Protein AF-A0A496WM96-F1 (afdb_monomer_lite)

Secondary structure (DSSP, 8-state):
-HHHHHHHHHHHHHHHHHHHHHTTTT-TTTHHHHHHHHHHHHHHHHHHHHHHHHHHHHHHTT-

Sequence (63 aa):
EAGKVRLRPIMLTTLAIALGTAIMVPDPVFGGLAIALIFGAISSALLVIFIVPLLYRHIMADS

Structure (mmCIF, N/CA/C/O backbone):
data_AF-A0A496WM96-F1
#
_entry.id   AF-A0A496WM96-F1
#
loop_
_atom_site.group_PDB
_atom_site.id
_atom_site.type_symbol
_atom_site.label_atom_id
_atom_site.label_alt_id
_atom_site.label_comp_id
_atom_site.label_asym_id
_atom_site.label_entity_id
_atom_site.label_seq_id
_atom_site.pdbx_PDB_ins_code
_atom_site.Cartn_x
_atom_site.Cartn_y
_atom_site.Cartn_z
_atom_site.occupancy
_atom_site.B_iso_or_equiv
_atom_site.auth_seq_id
_atom_site.auth_comp_id
_atom_site.auth_asym_id
_atom_site.auth_atom_id
_atom_site.pdbx_PDB_model_num
ATOM 1 N N . GLU A 1 1 ? -16.964 3.259 14.414 1.00 52.34 1 GLU A N 1
ATOM 2 C CA . GLU A 1 1 ? -16.314 4.584 14.285 1.00 52.34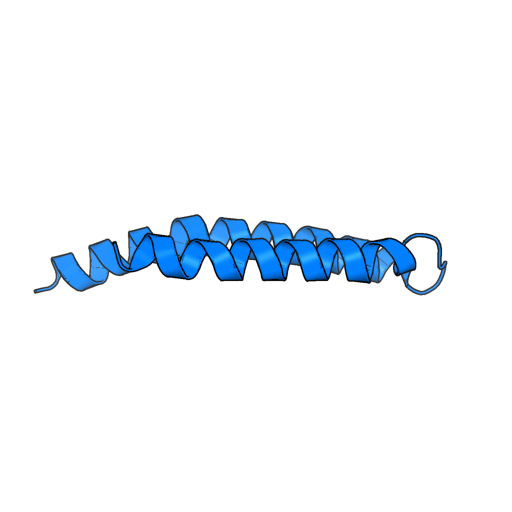 1 GLU A CA 1
ATOM 3 C C . GLU A 1 1 ? -14.778 4.560 14.310 1.00 52.34 1 GLU A C 1
ATOM 5 O O . GLU A 1 1 ? -14.187 4.936 13.305 1.00 52.34 1 GLU A O 1
ATOM 10 N N . ALA A 1 2 ? -14.103 4.059 15.356 1.00 55.62 2 ALA A N 1
ATOM 11 C CA . ALA A 1 2 ? -12.634 4.167 15.495 1.00 55.62 2 ALA A CA 1
ATOM 12 C C . ALA A 1 2 ? -11.789 3.554 14.345 1.00 55.62 2 ALA A C 1
ATOM 14 O O . ALA A 1 2 ? -10.764 4.121 13.966 1.00 55.62 2 ALA A O 1
ATOM 15 N N . GLY A 1 3 ? -12.223 2.441 13.736 1.00 56.38 3 GLY A N 1
ATOM 16 C CA . GLY A 1 3 ? -11.509 1.813 12.609 1.00 56.38 3 GLY A CA 1
ATOM 17 C C . GLY A 1 3 ? -11.570 2.604 11.291 1.00 56.38 3 GLY A C 1
ATOM 18 O O . GLY A 1 3 ? -10.607 2.607 10.528 1.00 56.38 3 GLY A O 1
ATOM 19 N N . LYS A 1 4 ? -12.660 3.349 11.041 1.00 57.41 4 LYS A N 1
ATOM 20 C CA . LYS A 1 4 ? -12.833 4.156 9.814 1.00 57.41 4 LYS A CA 1
ATOM 21 C C . LYS A 1 4 ? -11.923 5.385 9.792 1.00 57.41 4 LYS A C 1
ATOM 23 O O . LYS A 1 4 ? -11.491 5.806 8.722 1.00 57.41 4 LYS A O 1
ATOM 28 N N . VAL A 1 5 ? -11.604 5.942 10.962 1.00 60.41 5 VAL A N 1
ATOM 29 C CA . VAL A 1 5 ? -10.741 7.129 11.064 1.00 60.41 5 VAL A CA 1
ATOM 30 C C . VAL A 1 5 ? -9.283 6.784 10.746 1.00 60.41 5 VAL A C 1
ATOM 32 O O . VAL A 1 5 ? -8.588 7.609 10.165 1.00 60.41 5 VAL A O 1
ATOM 35 N N . ARG A 1 6 ? -8.841 5.550 11.040 1.00 67.50 6 ARG A N 1
ATOM 36 C CA . ARG A 1 6 ? -7.485 5.062 10.720 1.00 67.50 6 ARG A CA 1
ATOM 37 C C . ARG A 1 6 ? -7.316 4.627 9.265 1.00 67.50 6 ARG A C 1
ATOM 39 O O . ARG A 1 6 ? -6.207 4.674 8.747 1.00 67.50 6 ARG A O 1
ATOM 46 N N . LEU A 1 7 ? -8.401 4.258 8.584 1.00 73.88 7 LEU A N 1
ATOM 47 C CA . LEU A 1 7 ? -8.334 3.852 7.179 1.00 73.88 7 LEU A CA 1
ATOM 48 C C . LEU A 1 7 ? -7.975 5.023 6.250 1.00 73.88 7 LEU A C 1
ATOM 50 O O . LEU A 1 7 ? -7.206 4.847 5.311 1.00 73.88 7 LEU A O 1
ATOM 54 N N . ARG A 1 8 ? -8.474 6.233 6.540 1.00 80.12 8 ARG A N 1
ATOM 55 C CA . ARG A 1 8 ? -8.142 7.454 5.781 1.00 80.12 8 ARG A CA 1
ATOM 56 C C . ARG A 1 8 ? -6.630 7.714 5.676 1.00 80.12 8 ARG A C 1
ATOM 58 O O . ARG A 1 8 ? -6.1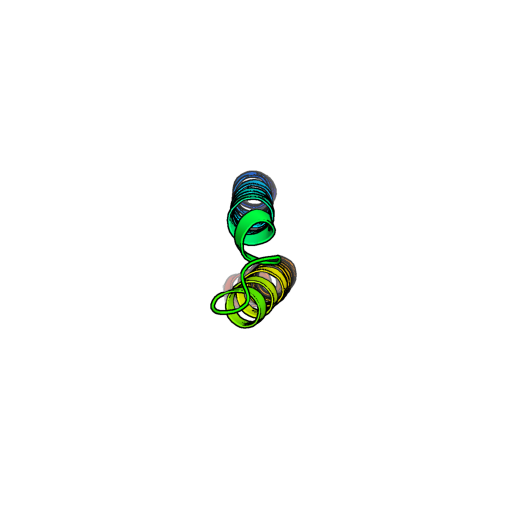58 7.843 4.551 1.00 80.12 8 ARG A O 1
ATOM 65 N N . PRO A 1 9 ? -5.855 7.769 6.777 1.00 84.94 9 PRO A N 1
ATOM 66 C CA . PRO A 1 9 ? -4.417 7.994 6.690 1.00 84.94 9 PRO A CA 1
ATOM 67 C C . PRO A 1 9 ? -3.666 6.849 6.000 1.00 84.94 9 PRO A C 1
ATOM 69 O O . PRO A 1 9 ? -2.722 7.139 5.280 1.00 84.94 9 PRO A O 1
ATOM 72 N N . ILE A 1 10 ? -4.102 5.587 6.125 1.00 87.69 10 ILE A N 1
ATOM 73 C CA . ILE A 1 10 ? -3.475 4.452 5.414 1.00 87.69 10 ILE A CA 1
ATOM 74 C C . ILE A 1 10 ? -3.641 4.592 3.894 1.00 87.69 10 ILE A C 1
ATOM 76 O O . ILE A 1 10 ? -2.692 4.418 3.139 1.00 87.69 10 ILE A O 1
ATOM 80 N N . MET A 1 11 ? -4.836 4.963 3.432 1.00 84.69 11 MET A N 1
ATOM 81 C CA . MET A 1 11 ? -5.078 5.190 2.003 1.00 84.69 11 MET A CA 1
ATOM 82 C C . MET A 1 11 ? -4.218 6.347 1.471 1.00 84.69 11 MET A C 1
ATOM 84 O O . MET A 1 11 ? -3.672 6.263 0.372 1.00 84.69 11 MET A O 1
ATOM 88 N N . LEU A 1 12 ? -4.059 7.410 2.269 1.00 89.69 12 LEU A N 1
ATOM 89 C CA . LEU A 1 12 ? -3.227 8.562 1.919 1.00 89.69 12 LEU A CA 1
ATOM 90 C C . LEU A 1 12 ? -1.731 8.218 1.879 1.00 89.69 12 LEU A C 1
ATOM 92 O O . LEU A 1 12 ? -1.040 8.681 0.974 1.00 89.69 12 LEU A O 1
ATOM 96 N N . THR A 1 13 ? -1.221 7.394 2.799 1.00 90.81 13 THR A N 1
ATOM 97 C CA . THR A 1 13 ? 0.191 6.977 2.780 1.00 90.81 13 THR A CA 1
ATOM 98 C C . THR A 1 13 ? 0.492 6.043 1.615 1.00 90.81 13 THR A C 1
ATOM 100 O O . THR A 1 13 ? 1.502 6.235 0.941 1.00 90.81 13 THR A O 1
ATOM 103 N N . THR A 1 14 ? -0.385 5.082 1.313 1.00 89.06 14 THR A N 1
ATOM 104 C CA . THR A 1 14 ? -0.217 4.208 0.141 1.00 89.06 14 THR A CA 1
ATOM 105 C C . THR A 1 14 ? -0.217 5.012 -1.160 1.00 89.06 14 THR A C 1
ATOM 107 O O . THR A 1 14 ? 0.623 4.766 -2.024 1.00 89.06 14 THR A O 1
ATOM 110 N N . LEU A 1 15 ? -1.094 6.015 -1.284 1.00 89.62 15 LEU A N 1
ATOM 111 C CA . LEU A 1 15 ? -1.095 6.935 -2.426 1.00 89.62 15 LEU A CA 1
ATOM 112 C C . LEU A 1 15 ? 0.189 7.765 -2.506 1.00 89.62 15 LEU A C 1
ATOM 114 O O . LEU A 1 15 ? 0.766 7.881 -3.583 1.00 89.62 15 LEU A O 1
ATOM 118 N N . ALA A 1 16 ? 0.666 8.305 -1.384 1.00 93.00 16 ALA A N 1
ATOM 119 C CA . ALA A 1 16 ? 1.913 9.064 -1.350 1.00 93.00 16 ALA A CA 1
ATOM 120 C C . ALA A 1 16 ? 3.118 8.214 -1.792 1.00 93.00 16 ALA A C 1
ATOM 122 O O . ALA A 1 16 ? 3.942 8.687 -2.572 1.00 93.00 16 ALA A O 1
ATOM 123 N N . ILE A 1 17 ? 3.193 6.951 -1.358 1.00 91.81 17 ILE A N 1
ATOM 124 C CA . ILE A 1 17 ? 4.243 6.016 -1.787 1.00 91.81 17 ILE A CA 1
ATOM 125 C C . ILE A 1 17 ? 4.123 5.725 -3.283 1.00 91.81 17 ILE A C 1
ATOM 127 O O . ILE A 1 17 ? 5.120 5.818 -3.995 1.00 91.81 17 ILE A O 1
ATOM 131 N N . ALA A 1 18 ? 2.924 5.406 -3.778 1.00 89.81 18 ALA A N 1
ATOM 132 C CA . ALA A 1 18 ? 2.716 5.097 -5.191 1.00 89.81 18 ALA A CA 1
ATOM 133 C C . ALA A 1 18 ? 3.097 6.279 -6.097 1.00 89.81 18 ALA A C 1
ATOM 135 O O . ALA A 1 18 ? 3.805 6.098 -7.083 1.00 89.81 18 ALA A O 1
ATOM 136 N N . LEU A 1 19 ? 2.697 7.497 -5.727 1.00 91.19 19 LEU A N 1
ATOM 137 C CA . LEU A 1 19 ? 3.035 8.713 -6.468 1.00 91.19 19 LEU A CA 1
ATOM 138 C C . LEU A 1 19 ? 4.529 9.062 -6.369 1.00 91.19 19 LEU A C 1
ATOM 140 O O . LEU A 1 19 ? 5.135 9.428 -7.372 1.00 91.19 19 LEU A O 1
ATOM 144 N N . GLY A 1 20 ? 5.140 8.915 -5.190 1.00 89.38 20 GLY A N 1
ATOM 145 C CA . GLY A 1 20 ? 6.561 9.207 -4.977 1.00 89.38 20 GLY A CA 1
ATOM 146 C C . GLY A 1 20 ? 7.508 8.203 -5.637 1.00 89.38 20 GLY A C 1
ATOM 147 O O . GLY A 1 20 ? 8.619 8.559 -6.007 1.00 89.38 20 GLY A O 1
ATOM 148 N N . THR A 1 21 ? 7.072 6.958 -5.823 1.00 89.25 21 THR A N 1
ATOM 149 C CA . THR A 1 21 ? 7.868 5.906 -6.481 1.00 89.25 21 THR A CA 1
ATOM 150 C C . THR A 1 21 ? 7.603 5.816 -7.981 1.00 89.25 21 THR A C 1
ATOM 152 O O . THR A 1 21 ? 8.475 5.362 -8.718 1.00 89.25 21 THR A O 1
ATOM 155 N N . ALA A 1 22 ? 6.460 6.313 -8.469 1.00 85.44 22 ALA A N 1
ATOM 156 C CA . ALA A 1 22 ? 6.143 6.356 -9.898 1.00 85.44 22 ALA A CA 1
ATOM 157 C C . ALA A 1 22 ? 7.195 7.114 -10.726 1.00 85.44 22 ALA A C 1
ATOM 159 O O . ALA A 1 22 ? 7.473 6.730 -11.860 1.00 85.44 22 ALA A O 1
ATOM 160 N N . ILE A 1 23 ? 7.824 8.145 -10.153 1.00 86.50 23 ILE A N 1
ATOM 161 C CA . ILE A 1 23 ? 8.884 8.908 -10.829 1.00 86.50 23 ILE A CA 1
ATOM 162 C C . ILE A 1 23 ? 10.190 8.121 -11.012 1.00 86.50 23 ILE A C 1
ATOM 164 O O . ILE A 1 23 ? 10.970 8.471 -11.886 1.00 86.50 23 ILE A O 1
ATOM 168 N N . MET A 1 24 ? 10.418 7.062 -10.226 1.00 88.75 24 MET A N 1
ATOM 169 C CA . MET A 1 24 ? 11.629 6.226 -10.276 1.00 88.75 24 MET A CA 1
ATOM 170 C C . MET A 1 24 ? 11.509 5.073 -11.286 1.00 88.75 24 MET A C 1
ATOM 172 O O . MET A 1 24 ? 12.488 4.387 -11.562 1.00 88.75 24 MET A O 1
ATOM 176 N N . VAL A 1 25 ? 10.312 4.832 -11.835 1.00 83.00 25 VAL A N 1
ATOM 177 C CA . VAL A 1 25 ? 10.043 3.772 -12.822 1.00 83.00 25 VAL A CA 1
ATOM 178 C C . VAL A 1 25 ? 10.868 3.905 -14.115 1.00 83.00 25 VAL A C 1
ATOM 180 O O . VAL A 1 25 ? 11.379 2.881 -14.570 1.00 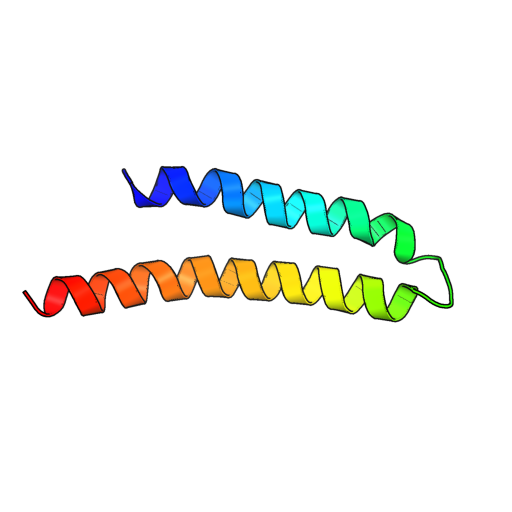83.00 25 VAL A O 1
ATOM 183 N N . PRO A 1 26 ? 11.027 5.097 -14.729 1.00 85.69 26 PRO A N 1
ATOM 184 C CA . PRO A 1 26 ? 11.833 5.241 -15.943 1.00 85.69 26 PRO A CA 1
ATOM 185 C C . PRO A 1 26 ? 13.348 5.149 -15.700 1.00 85.69 26 PRO A C 1
ATOM 187 O O . PRO A 1 26 ? 14.096 4.999 -16.665 1.00 85.69 26 PRO A O 1
ATOM 190 N N . ASP A 1 27 ? 13.814 5.215 -14.449 1.00 87.50 27 ASP A N 1
ATOM 191 C CA . ASP A 1 27 ? 15.242 5.156 -14.145 1.00 87.50 27 ASP A CA 1
ATOM 192 C C . ASP A 1 27 ? 15.759 3.705 -14.206 1.00 87.50 27 ASP A C 1
ATOM 194 O O . ASP A 1 27 ? 15.313 2.859 -13.429 1.00 87.50 27 ASP A O 1
ATOM 198 N N . PRO A 1 28 ? 16.759 3.377 -15.048 1.00 79.75 28 PRO A N 1
ATOM 199 C CA . PRO A 1 28 ? 17.225 1.998 -15.253 1.00 79.75 28 PRO A CA 1
ATOM 200 C C . PRO A 1 28 ? 17.864 1.355 -14.010 1.00 79.75 28 PRO A C 1
ATOM 202 O O . PRO A 1 28 ? 17.969 0.134 -13.932 1.00 79.75 28 PRO A O 1
ATOM 205 N N . VAL A 1 29 ? 18.275 2.160 -13.028 1.00 88.00 29 VAL A N 1
ATOM 206 C CA . VAL A 1 29 ? 18.841 1.691 -11.751 1.00 88.00 29 VAL A CA 1
ATOM 207 C C . VAL A 1 29 ? 17.745 1.439 -10.712 1.00 88.00 29 VAL A C 1
ATOM 209 O O . VAL A 1 29 ? 17.826 0.487 -9.938 1.00 88.00 29 VAL A O 1
ATOM 212 N N . PHE A 1 30 ? 16.706 2.277 -10.697 1.00 87.56 30 PHE A N 1
ATOM 213 C CA . PHE A 1 30 ? 15.682 2.279 -9.652 1.00 87.56 30 PHE A CA 1
ATOM 214 C C . PHE A 1 30 ? 14.326 1.732 -10.102 1.00 87.56 30 PHE A C 1
ATOM 216 O O . PHE A 1 30 ? 13.462 1.524 -9.254 1.00 87.56 30 PHE A O 1
ATOM 223 N N . GLY A 1 31 ? 14.141 1.413 -11.382 1.00 87.38 31 GLY A N 1
ATOM 224 C CA . GLY A 1 31 ? 12.872 0.917 -11.912 1.00 87.38 31 GLY A CA 1
ATOM 225 C C . GLY A 1 31 ? 12.409 -0.375 -11.235 1.00 87.38 31 GLY A C 1
ATOM 226 O O . GLY A 1 31 ? 11.252 -0.487 -10.834 1.00 87.38 31 GLY A O 1
ATOM 227 N N . GLY A 1 32 ? 13.327 -1.321 -10.997 1.00 89.56 32 GLY A N 1
ATOM 228 C CA . GLY A 1 32 ? 13.022 -2.551 -10.252 1.00 89.56 32 GLY A CA 1
ATOM 229 C C . GLY A 1 32 ? 12.628 -2.290 -8.790 1.00 89.56 32 GLY A C 1
ATOM 230 O O . GLY A 1 32 ? 11.696 -2.908 -8.276 1.00 89.56 32 GLY A O 1
ATOM 231 N N . LEU A 1 33 ? 13.287 -1.326 -8.137 1.00 92.38 33 LEU A N 1
ATOM 232 C CA . LEU A 1 33 ? 12.965 -0.896 -6.773 1.00 92.38 33 LEU A CA 1
ATOM 233 C C . LEU A 1 33 ? 11.599 -0.197 -6.709 1.00 92.38 33 LEU A C 1
ATOM 235 O O . LEU A 1 33 ? 10.814 -0.470 -5.802 1.00 92.38 33 LEU A O 1
ATOM 239 N N . ALA A 1 34 ? 11.300 0.671 -7.676 1.00 90.81 34 ALA A N 1
ATOM 240 C CA . ALA A 1 34 ? 10.035 1.392 -7.767 1.00 90.81 34 ALA A CA 1
ATOM 241 C C . ALA A 1 34 ? 8.854 0.417 -7.826 1.00 90.81 34 ALA A C 1
ATOM 243 O O . ALA A 1 34 ? 7.913 0.519 -7.041 1.00 90.81 34 ALA A O 1
ATOM 244 N N . ILE A 1 35 ? 8.950 -0.594 -8.690 1.00 89.56 35 ILE A N 1
ATOM 245 C CA . ILE A 1 35 ? 7.921 -1.627 -8.841 1.00 89.56 35 ILE A CA 1
ATOM 246 C C . ILE A 1 35 ? 7.741 -2.417 -7.536 1.00 89.56 35 ILE A C 1
ATOM 248 O O . ILE A 1 35 ? 6.606 -2.627 -7.102 1.00 89.56 35 ILE A O 1
ATOM 252 N N . ALA A 1 36 ? 8.837 -2.799 -6.872 1.00 93.31 36 ALA A N 1
ATOM 253 C CA . ALA A 1 36 ? 8.782 -3.510 -5.595 1.00 93.31 36 ALA A CA 1
ATOM 254 C C . ALA A 1 36 ? 8.087 -2.689 -4.494 1.00 93.31 36 ALA A C 1
ATOM 256 O O . ALA A 1 36 ? 7.274 -3.228 -3.740 1.00 93.31 36 ALA A O 1
ATOM 257 N N . LEU A 1 37 ? 8.361 -1.384 -4.418 1.00 92.44 37 LEU A N 1
ATOM 258 C CA . LEU A 1 37 ? 7.757 -0.497 -3.423 1.00 92.44 37 LEU A CA 1
ATOM 259 C C . LEU A 1 37 ? 6.266 -0.265 -3.677 1.00 92.44 37 LEU A C 1
ATOM 261 O O . LEU A 1 37 ? 5.484 -0.328 -2.729 1.00 92.44 37 LEU A O 1
ATOM 265 N N . ILE A 1 38 ? 5.855 -0.053 -4.929 1.00 90.69 38 ILE A N 1
ATOM 266 C CA . ILE A 1 38 ? 4.437 0.115 -5.285 1.00 90.69 38 ILE A CA 1
ATOM 267 C C . ILE A 1 38 ? 3.659 -1.152 -4.925 1.00 90.69 38 ILE A C 1
ATOM 269 O O . ILE A 1 38 ? 2.652 -1.096 -4.215 1.00 90.69 38 ILE A O 1
ATOM 273 N N . PHE A 1 39 ? 4.150 -2.311 -5.365 1.00 91.75 39 PHE A N 1
ATOM 274 C CA . PHE A 1 39 ? 3.468 -3.582 -5.137 1.00 91.75 39 PHE A CA 1
ATOM 275 C C . PHE A 1 39 ? 3.460 -3.975 -3.652 1.00 91.75 39 PHE A C 1
ATOM 277 O O . PHE A 1 39 ? 2.444 -4.447 -3.131 1.00 91.75 39 PHE A O 1
ATOM 284 N N . GLY A 1 40 ? 4.568 -3.729 -2.949 1.00 93.38 40 GLY A N 1
ATOM 285 C CA . GLY A 1 40 ? 4.692 -3.957 -1.512 1.00 93.38 40 GLY A CA 1
ATOM 286 C C . GLY A 1 40 ? 3.780 -3.044 -0.692 1.00 93.38 40 GLY A C 1
ATOM 287 O O . GLY A 1 40 ? 3.116 -3.516 0.231 1.00 93.38 40 GLY A O 1
ATOM 288 N N . ALA A 1 41 ? 3.675 -1.762 -1.052 1.00 92.44 41 ALA A N 1
ATOM 289 C CA . ALA A 1 41 ? 2.801 -0.808 -0.371 1.00 92.44 41 ALA A CA 1
ATOM 290 C C . ALA A 1 41 ? 1.319 -1.162 -0.541 1.00 92.44 41 ALA A C 1
ATOM 292 O O . ALA A 1 41 ? 0.561 -1.108 0.429 1.00 92.44 41 ALA A O 1
ATOM 293 N N . ILE A 1 42 ? 0.913 -1.577 -1.745 1.00 90.94 42 ILE A N 1
ATOM 294 C CA . ILE A 1 42 ? -0.452 -2.050 -2.012 1.00 90.94 42 ILE A CA 1
ATOM 295 C C . ILE A 1 42 ? -0.735 -3.337 -1.229 1.00 90.94 42 ILE A C 1
ATOM 297 O O . ILE A 1 42 ? -1.740 -3.413 -0.522 1.00 90.94 42 ILE A O 1
ATOM 301 N N . SER A 1 43 ? 0.158 -4.329 -1.297 1.00 93.88 43 SER A N 1
ATOM 302 C CA . SER A 1 43 ? -0.022 -5.603 -0.581 1.00 93.88 43 SER A CA 1
ATOM 303 C C . SER A 1 43 ? -0.088 -5.401 0.933 1.00 93.88 43 SER A C 1
ATOM 305 O O . SER A 1 43 ? -0.934 -5.996 1.597 1.00 93.88 43 SER A O 1
ATOM 307 N N . SER A 1 44 ? 0.750 -4.516 1.479 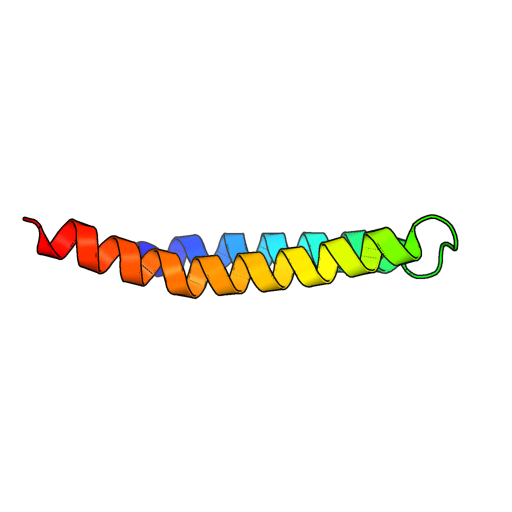1.00 91.38 44 SER A N 1
ATOM 308 C CA . SER A 1 44 ? 0.739 -4.148 2.897 1.00 91.38 44 SER A CA 1
ATOM 309 C C . SER A 1 44 ? -0.570 -3.461 3.297 1.00 91.38 44 SER A C 1
ATOM 311 O O . SER A 1 44 ? -1.181 -3.836 4.295 1.00 91.38 44 SER A O 1
ATOM 313 N N . ALA A 1 45 ? -1.071 -2.521 2.489 1.00 90.38 45 ALA A N 1
ATOM 314 C CA . ALA A 1 45 ? -2.349 -1.858 2.748 1.00 90.38 45 ALA A CA 1
ATOM 315 C C . ALA A 1 45 ? -3.527 -2.845 2.748 1.00 90.38 45 ALA A C 1
ATOM 317 O O . ALA A 1 45 ? -4.373 -2.797 3.644 1.00 90.38 45 ALA A O 1
ATOM 318 N N . LEU A 1 46 ? -3.557 -3.775 1.788 1.00 90.31 46 LEU A N 1
ATOM 319 C CA . LEU A 1 46 ? -4.566 -4.836 1.726 1.00 90.31 46 LEU A CA 1
ATOM 320 C C . LEU A 1 46 ? -4.494 -5.757 2.946 1.00 90.31 46 LEU A C 1
ATOM 322 O O . LEU A 1 46 ? -5.521 -6.034 3.569 1.00 90.31 46 LEU 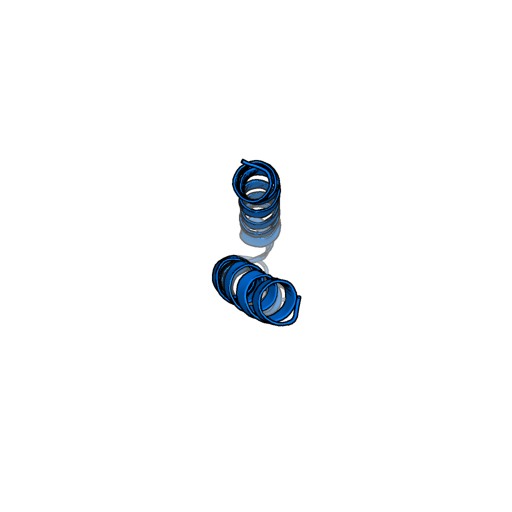A O 1
ATOM 326 N N . LEU A 1 47 ? -3.284 -6.178 3.325 1.00 90.94 47 LEU A N 1
ATOM 327 C CA . LEU A 1 47 ? -3.056 -6.960 4.536 1.00 90.94 47 LEU A CA 1
ATOM 328 C C . LEU A 1 47 ? -3.559 -6.222 5.769 1.00 90.94 47 LEU A C 1
ATOM 330 O O . LEU A 1 47 ? -4.264 -6.820 6.565 1.00 90.94 47 LEU A O 1
ATOM 334 N N . VAL A 1 48 ? -3.275 -4.931 5.924 1.00 89.81 48 VAL A N 1
ATOM 335 C CA . VAL A 1 48 ? -3.741 -4.151 7.079 1.00 89.81 48 VAL A CA 1
ATOM 336 C C . VAL A 1 48 ? -5.267 -4.070 7.112 1.00 89.81 48 VAL A C 1
ATOM 338 O O . VAL A 1 48 ? -5.864 -4.289 8.165 1.00 89.81 48 VAL A O 1
ATOM 341 N N . ILE A 1 49 ? -5.920 -3.829 5.974 1.00 86.44 49 ILE A N 1
ATOM 342 C CA . ILE A 1 49 ? -7.388 -3.789 5.894 1.00 86.44 49 ILE A CA 1
ATOM 343 C C . ILE A 1 49 ? -8.013 -5.127 6.306 1.00 86.44 49 ILE A C 1
ATOM 345 O O . ILE A 1 49 ? -9.093 -5.124 6.894 1.00 86.44 49 ILE A O 1
ATOM 349 N N . PHE A 1 50 ? -7.352 -6.253 6.034 1.00 87.38 50 PHE A N 1
ATOM 350 C CA . PHE A 1 50 ? -7.871 -7.588 6.338 1.00 87.38 50 PHE A CA 1
ATOM 351 C C . PHE A 1 50 ? -7.465 -8.101 7.732 1.00 87.38 50 PHE A C 1
ATOM 353 O O . PHE A 1 50 ? -8.299 -8.595 8.487 1.00 87.38 50 PHE A O 1
ATOM 360 N N . ILE A 1 51 ? -6.199 -7.938 8.113 1.00 88.81 51 ILE A N 1
ATOM 361 C CA . ILE A 1 51 ? -5.616 -8.396 9.382 1.00 88.81 51 ILE A CA 1
ATOM 362 C C . ILE A 1 51 ? -6.146 -7.581 10.558 1.00 88.81 51 ILE A C 1
ATOM 364 O O . ILE A 1 51 ? 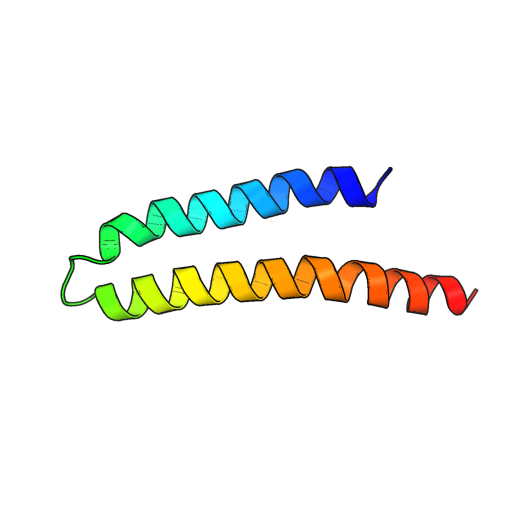-6.506 -8.170 11.573 1.00 88.81 51 ILE A O 1
ATOM 368 N N . VAL A 1 52 ? -6.238 -6.250 10.451 1.00 86.12 52 VAL A N 1
ATOM 369 C CA . VAL A 1 52 ? -6.705 -5.398 11.563 1.00 86.12 52 VAL A CA 1
ATOM 370 C C . VAL A 1 52 ? -8.097 -5.800 12.078 1.00 86.12 52 VAL A C 1
ATOM 372 O O . VAL A 1 52 ? -8.235 -5.963 13.291 1.00 86.12 52 VAL A O 1
ATOM 375 N N . PRO A 1 53 ? -9.137 -5.993 11.239 1.00 82.06 53 PRO A N 1
ATOM 376 C CA . PRO A 1 53 ? -10.446 -6.417 11.731 1.00 82.06 53 PRO A CA 1
ATOM 377 C C . PRO A 1 53 ? -10.459 -7.862 12.235 1.00 82.06 53 PRO A C 1
ATOM 379 O O . PRO A 1 53 ? -11.187 -8.146 13.186 1.00 82.06 53 PRO A O 1
ATOM 382 N N . LEU A 1 54 ? -9.675 -8.766 11.639 1.00 85.88 54 LEU A N 1
ATOM 383 C CA . LEU A 1 54 ? -9.561 -10.144 12.127 1.00 85.88 54 LEU A CA 1
ATOM 384 C C . LEU A 1 54 ? -8.923 -10.196 13.516 1.00 85.88 54 LEU A C 1
ATOM 386 O O . LEU A 1 54 ? -9.462 -10.833 14.417 1.00 85.88 54 LEU A O 1
ATOM 390 N N . LEU A 1 55 ? -7.824 -9.469 13.706 1.00 85.25 55 LEU A N 1
ATOM 391 C CA . LEU A 1 55 ? -7.126 -9.372 14.981 1.00 85.25 55 LEU A CA 1
ATOM 392 C C . LEU A 1 55 ? -8.010 -8.717 16.050 1.00 85.25 55 LEU A C 1
ATOM 394 O O . LEU A 1 55 ? -8.076 -9.207 17.171 1.00 85.25 55 LEU A O 1
ATOM 398 N N . TYR A 1 56 ? -8.739 -7.652 15.696 1.00 83.25 56 TYR A N 1
ATOM 399 C CA . TYR A 1 56 ? -9.663 -6.993 16.621 1.00 83.25 56 TYR A CA 1
ATOM 400 C C . TYR A 1 56 ? -10.793 -7.926 17.072 1.00 83.25 56 TYR A C 1
ATOM 402 O O . TYR A 1 56 ? -11.134 -7.936 18.251 1.00 83.25 56 TYR A O 1
ATOM 410 N N . ARG A 1 57 ? -11.349 -8.745 16.164 1.00 81.50 57 ARG A N 1
ATOM 411 C CA . ARG A 1 57 ? -12.345 -9.759 16.543 1.00 81.50 57 ARG A CA 1
ATOM 412 C C . ARG A 1 57 ? -11.758 -10.821 17.462 1.00 81.50 57 ARG A C 1
ATOM 414 O O . ARG A 1 57 ? -12.421 -11.168 18.424 1.00 81.50 57 ARG A O 1
ATOM 421 N N . HIS A 1 58 ? -10.554 -11.319 17.184 1.00 81.38 58 HIS A N 1
ATOM 422 C CA . HIS A 1 58 ? -9.923 -12.331 18.033 1.00 81.38 58 HIS A CA 1
ATOM 423 C C . HIS A 1 58 ? -9.601 -11.807 19.434 1.00 81.38 58 HIS A C 1
ATOM 425 O O . HIS A 1 58 ? -9.886 -12.497 20.401 1.00 81.38 58 HIS A O 1
ATOM 431 N N . ILE A 1 59 ? -9.069 -10.588 19.546 1.00 81.50 59 ILE A N 1
ATOM 432 C CA . ILE A 1 59 ? -8.761 -9.974 20.845 1.00 81.50 59 ILE A CA 1
ATOM 433 C C . ILE A 1 59 ? -10.043 -9.669 21.631 1.00 81.50 59 ILE A C 1
ATOM 435 O O . ILE A 1 59 ? -10.100 -9.926 22.824 1.00 81.50 59 ILE A O 1
ATOM 439 N N . MET A 1 60 ? -11.082 -9.134 20.978 1.00 73.31 60 MET A N 1
ATOM 440 C CA . MET A 1 60 ? -12.344 -8.804 21.657 1.00 73.31 60 MET A CA 1
ATOM 441 C C . MET A 1 60 ? -13.174 -10.052 22.003 1.00 73.31 60 MET A C 1
ATOM 443 O O . MET A 1 60 ? -13.958 -10.016 22.941 1.00 73.31 60 MET A O 1
ATOM 447 N N . ALA A 1 61 ? -13.029 -11.147 21.248 1.00 64.56 61 ALA A N 1
ATOM 448 C CA . ALA A 1 61 ? -13.699 -12.416 21.537 1.00 64.56 61 ALA A CA 1
ATOM 449 C C . ALA A 1 61 ? -13.085 -13.177 22.729 1.00 64.56 61 ALA A C 1
ATOM 451 O O . ALA A 1 61 ? -13.687 -14.146 23.178 1.00 64.56 61 ALA A O 1
ATOM 452 N N . ASP A 1 62 ? -11.917 -12.754 23.223 1.00 58.28 62 ASP A N 1
ATOM 453 C CA . ASP A 1 62 ? -11.214 -13.338 24.377 1.00 58.28 62 ASP A CA 1
ATOM 454 C C . ASP A 1 62 ? -11.561 -12.637 25.715 1.00 58.28 62 ASP A C 1
ATOM 456 O O . ASP A 1 62 ? -10.876 -12.833 26.714 1.00 58.28 62 ASP A O 1
ATOM 460 N N . SER A 1 63 ? -12.592 -11.775 25.750 1.00 47.59 63 SER A N 1
ATOM 461 C CA . SER A 1 63 ? -13.019 -10.994 26.934 1.00 47.59 63 SER A CA 1
ATOM 462 C C . SER A 1 63 ? -14.415 -11.351 27.432 1.00 47.59 63 SER A C 1
ATOM 464 O O . SER A 1 63 ? -15.320 -11.516 26.583 1.00 47.59 63 SER A O 1
#

pLDDT: mean 83.36, std 11.45, range [47.59, 93.88]

Radius of gyration: 15.51 Å; chains: 1; bounding box: 35×22×43 Å

Foldseek 3Di:
DVVVVVLVVLVVVLVVLLVVLVVQCVPPVCVVVSVVSNVVSVVVSVCCVVVVVVVVCVVVVVD